Protein AF-A0ABD0YI48-F1 (afdb_monomer_lite)

Foldseek 3Di:
DDPVVVVVVVVVCVVDVDDVPCVVLVVVLVVLVVCVVVCVPVDPVVSVVVVVVSVVVVVVVVVVVVCVVDPDPPVVVVVVCVVVCCVPVVVVVVVVVVVVVVVVVVD

Organism: NCBI:txid642074

Sequence (107 aa):
MMESEKKIFDLMDERHPMAKYWLPLTWATNIIHRARKENVIQSDHMVQTILLEMSDIRWRLGSLIGYDNVTVPLVYTQVRLMPIIYFFCYPLSYSHSQRAITTDKRW

InterPro domains:
  IPR000615 Bestrophin [PTHR10736] (1-89)
  IPR021134 Bestrophin-like [PF01062] (1-90)

pLDDT: mean 83.43, std 8.85, range [51.38, 94.0]

Secondary structure (DSSP, 8-state):
--HHHHHHHHHHHHH--S--THHHHHHHHHHHHHHHHTTSS--HHHHHHHHHHHHHHHHHHHHHHHHHHSPPPHHHHHHHHHHHHHHHHHHHHHHHHHHHHHHHTT-

Radius of gyration: 29.12 Å; chains: 1; bounding box: 47×36×89 Å

Structure (mmCIF, N/CA/C/O backbone):
data_AF-A0ABD0YI48-F1
#
_entry.id   AF-A0ABD0YI48-F1
#
loop_
_atom_site.group_PDB
_atom_site.id
_atom_site.type_symbol
_atom_site.label_atom_id
_atom_site.label_alt_id
_atom_site.label_comp_id
_atom_site.label_asym_id
_atom_site.label_entity_id
_atom_site.label_seq_id
_atom_site.pdbx_PDB_ins_code
_atom_site.Cartn_x
_atom_site.Cartn_y
_atom_site.Cartn_z
_atom_site.occupancy
_atom_site.B_iso_or_equiv
_atom_site.auth_seq_id
_atom_site.auth_comp_id
_atom_site.auth_asym_id
_atom_site.auth_atom_id
_atom_site.pdbx_PDB_model_num
ATOM 1 N N . MET A 1 1 ? -13.959 -9.262 1.988 1.00 64.50 1 MET A N 1
ATOM 2 C CA . MET A 1 1 ? -14.504 -7.910 2.216 1.00 64.50 1 MET A CA 1
ATOM 3 C C . MET A 1 1 ? -16.005 -8.049 2.319 1.00 64.50 1 MET A C 1
ATOM 5 O O . MET A 1 1 ? -16.575 -8.733 1.476 1.00 64.50 1 MET A O 1
ATOM 9 N N . MET A 1 2 ? -16.619 -7.520 3.374 1.00 82.38 2 MET A N 1
ATOM 10 C CA . MET A 1 2 ? -18.070 -7.613 3.540 1.00 82.38 2 MET A CA 1
ATOM 11 C C . MET A 1 2 ? -18.792 -6.787 2.469 1.00 82.38 2 MET A C 1
ATOM 13 O O . MET A 1 2 ? -18.241 -5.821 1.942 1.00 82.38 2 MET A O 1
ATOM 17 N N . GLU A 1 3 ? -20.045 -7.136 2.175 1.00 78.94 3 GLU A N 1
ATOM 18 C CA . GLU A 1 3 ? -20.877 -6.434 1.184 1.00 78.94 3 GLU A CA 1
ATOM 19 C C . GLU A 1 3 ? -21.017 -4.931 1.503 1.00 78.94 3 GLU A C 1
ATOM 21 O O . GLU A 1 3 ? -21.039 -4.084 0.613 1.00 78.94 3 GLU A O 1
ATOM 26 N N . SER A 1 4 ? -21.079 -4.586 2.794 1.00 82.12 4 SER A N 1
ATOM 27 C CA . SER A 1 4 ? -21.133 -3.205 3.288 1.00 82.12 4 SER A CA 1
ATOM 28 C C . SER A 1 4 ? -19.823 -2.445 3.065 1.00 82.12 4 SER A C 1
ATOM 30 O O . SER A 1 4 ? -19.845 -1.290 2.647 1.00 82.12 4 SER A O 1
ATOM 32 N N . GLU A 1 5 ? -18.686 -3.093 3.311 1.00 83.25 5 GLU A N 1
ATOM 33 C CA . GLU A 1 5 ? -17.354 -2.515 3.121 1.00 83.25 5 GLU A CA 1
ATOM 34 C C . GLU A 1 5 ? -17.060 -2.302 1.635 1.00 83.25 5 GLU A C 1
ATOM 36 O O . GLU A 1 5 ? -16.526 -1.260 1.254 1.00 83.25 5 GLU A O 1
ATOM 41 N N . LYS A 1 6 ? -17.466 -3.258 0.788 1.00 82.25 6 LYS A N 1
ATOM 42 C CA . LYS A 1 6 ? -17.310 -3.192 -0.668 1.00 82.25 6 LYS A CA 1
ATOM 43 C C . LYS A 1 6 ? -18.039 -1.986 -1.261 1.00 82.25 6 LYS A C 1
ATOM 45 O O . LYS A 1 6 ? -17.434 -1.226 -2.003 1.00 82.25 6 LYS A O 1
ATOM 50 N N . LYS A 1 7 ? -19.284 -1.726 -0.845 1.00 83.50 7 LYS A N 1
ATOM 51 C CA . LYS A 1 7 ? -20.037 -0.537 -1.288 1.00 83.50 7 LYS A CA 1
ATOM 52 C C . LYS A 1 7 ? -19.320 0.775 -0.967 1.00 83.50 7 LYS A C 1
ATOM 54 O O . LYS A 1 7 ? -19.308 1.681 -1.791 1.00 83.50 7 LYS A O 1
ATOM 59 N N . ILE A 1 8 ? -18.724 0.889 0.223 1.00 81.94 8 ILE A N 1
ATOM 60 C CA . ILE A 1 8 ? -17.968 2.088 0.624 1.00 81.94 8 ILE A CA 1
ATOM 61 C C . ILE A 1 8 ? -16.705 2.233 -0.232 1.00 81.94 8 ILE A C 1
ATOM 63 O O . ILE A 1 8 ? -16.358 3.341 -0.636 1.00 81.94 8 ILE A O 1
ATOM 67 N N . PHE A 1 9 ? -16.030 1.120 -0.515 1.00 81.75 9 PHE A N 1
ATOM 68 C CA . PHE A 1 9 ? -14.852 1.099 -1.373 1.00 81.75 9 PHE A CA 1
ATOM 69 C C . PHE A 1 9 ? -15.171 1.548 -2.800 1.00 81.75 9 PHE A C 1
ATOM 71 O O . PHE A 1 9 ? -14.497 2.451 -3.295 1.00 81.75 9 PHE A O 1
ATOM 78 N N . ASP A 1 10 ? -16.229 0.994 -3.395 1.00 83.00 10 ASP A N 1
ATOM 79 C CA . ASP A 1 10 ? -16.692 1.326 -4.745 1.00 83.00 10 ASP A CA 1
ATOM 80 C C . ASP A 1 10 ? -17.099 2.814 -4.829 1.00 83.00 10 ASP A C 1
ATOM 82 O O . ASP A 1 10 ? -16.622 3.541 -5.698 1.00 83.00 10 ASP A O 1
ATOM 86 N N . LEU A 1 11 ? -17.850 3.325 -3.840 1.00 83.06 11 LEU A N 1
ATOM 87 C CA . LEU A 1 11 ? -18.213 4.751 -3.728 1.00 83.06 11 LEU A CA 1
ATOM 88 C C . LEU A 1 11 ? -17.001 5.693 -3.663 1.00 83.06 11 LEU A C 1
ATOM 90 O O . LEU A 1 11 ? -17.045 6.823 -4.153 1.00 83.06 11 LEU A O 1
ATOM 94 N N . MET A 1 12 ? -15.914 5.278 -3.011 1.00 75.88 12 MET A N 1
ATOM 95 C CA . MET A 1 12 ? -14.686 6.074 -2.980 1.00 75.88 12 MET A CA 1
ATOM 96 C C . MET A 1 12 ? -13.847 5.913 -4.246 1.00 75.88 12 MET A C 1
ATOM 98 O O . MET A 1 12 ? -12.949 6.721 -4.474 1.00 75.88 12 MET A O 1
ATOM 102 N N . ASP A 1 13 ? -14.055 4.863 -5.038 1.00 79.56 13 ASP A N 1
ATOM 103 C CA . ASP A 1 13 ? -13.383 4.646 -6.328 1.00 79.56 13 ASP A CA 1
ATOM 104 C C . ASP A 1 13 ? -13.912 5.555 -7.411 1.00 79.56 13 ASP A C 1
ATOM 106 O O . ASP A 1 13 ? -13.126 6.190 -8.109 1.00 79.56 13 ASP A O 1
ATOM 110 N N . GLU A 1 14 ? -15.220 5.775 -7.407 1.00 74.56 14 GLU A N 1
ATOM 111 C CA . GLU A 1 14 ? -15.864 6.767 -8.263 1.00 74.56 14 GLU A CA 1
ATOM 112 C C . GLU A 1 14 ? -15.318 8.189 -8.046 1.00 74.56 14 GLU A C 1
ATOM 114 O O . GLU A 1 14 ? -15.289 8.992 -8.977 1.00 74.56 14 GLU A O 1
ATOM 119 N N . ARG A 1 15 ? -14.865 8.520 -6.828 1.00 73.38 15 ARG A N 1
ATOM 120 C CA . ARG A 1 15 ? -14.365 9.866 -6.493 1.00 73.38 15 ARG A CA 1
ATOM 121 C C . ARG A 1 15 ? -12.878 10.068 -6.777 1.00 73.38 15 ARG A C 1
ATOM 123 O O . ARG A 1 15 ? -12.492 11.171 -7.156 1.00 73.38 15 ARG A O 1
ATOM 130 N N . HIS A 1 16 ? -12.041 9.050 -6.564 1.00 71.06 16 HIS A N 1
ATOM 131 C CA . HIS A 1 16 ? -10.591 9.149 -6.749 1.00 71.06 16 HIS A CA 1
ATOM 132 C C . HIS A 1 16 ? -9.982 7.807 -7.202 1.00 71.06 16 HIS A C 1
ATOM 134 O O . HIS A 1 16 ? -9.936 6.874 -6.393 1.00 71.06 16 HIS A O 1
ATOM 140 N N . PRO A 1 17 ? -9.409 7.723 -8.421 1.00 65.62 17 PRO A N 1
ATOM 141 C CA . PRO A 1 17 ? -8.878 6.482 -9.001 1.00 65.62 17 PRO A CA 1
ATOM 142 C C . PRO A 1 17 ? -7.468 6.114 -8.492 1.00 65.62 17 PRO A C 1
ATOM 144 O O . PRO A 1 17 ? -6.616 5.649 -9.243 1.00 65.62 17 PRO A O 1
ATOM 147 N N . MET A 1 18 ? -7.179 6.355 -7.211 1.00 69.56 18 MET A N 1
ATOM 148 C CA . MET A 1 18 ? -5.899 6.001 -6.585 1.00 69.56 18 MET A CA 1
ATOM 149 C C . MET A 1 18 ? -6.030 4.721 -5.758 1.00 69.56 18 MET A C 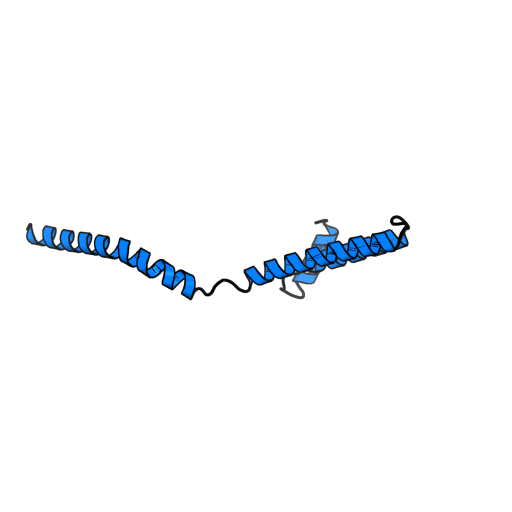1
ATOM 151 O O . MET A 1 18 ? -7.042 4.507 -5.087 1.00 69.56 18 MET A O 1
ATOM 155 N N . ALA A 1 19 ? -4.977 3.897 -5.743 1.00 66.50 19 ALA A N 1
ATOM 156 C CA . ALA A 1 19 ? -4.928 2.673 -4.947 1.00 66.50 19 ALA A CA 1
ATOM 157 C C . ALA A 1 19 ? -5.149 2.973 -3.449 1.00 66.50 19 ALA A C 1
ATOM 159 O O . ALA A 1 19 ? -4.313 3.574 -2.772 1.00 66.50 19 ALA A O 1
ATOM 160 N N . LYS A 1 20 ? -6.293 2.538 -2.913 1.00 73.31 20 LYS A N 1
ATOM 161 C CA . LYS A 1 20 ? -6.751 2.809 -1.537 1.00 73.31 20 LYS A CA 1
ATOM 162 C C . LYS A 1 20 ? -6.311 1.737 -0.539 1.00 73.31 20 LYS A C 1
ATOM 164 O O . LYS A 1 20 ? -7.100 1.242 0.261 1.00 73.31 20 LYS A O 1
ATOM 169 N N . TYR A 1 21 ? -5.026 1.393 -0.545 1.00 78.56 21 TYR A N 1
ATOM 170 C CA . TYR A 1 21 ? -4.463 0.426 0.410 1.00 78.56 21 TYR A CA 1
ATOM 171 C C . TYR A 1 21 ? -4.499 0.928 1.868 1.00 78.56 21 TYR A C 1
ATOM 173 O O . TYR A 1 21 ? -4.475 0.138 2.807 1.00 78.56 21 TYR A O 1
ATOM 181 N N . TRP A 1 22 ? -4.575 2.246 2.069 1.00 81.25 22 TRP A N 1
ATOM 182 C CA . TRP A 1 22 ? -4.655 2.881 3.387 1.00 81.25 22 TRP A CA 1
ATOM 183 C C . TRP A 1 22 ? -6.024 2.717 4.060 1.00 81.25 22 TRP A C 1
ATOM 185 O O . TRP A 1 22 ? -6.122 2.836 5.278 1.00 81.25 22 TRP A O 1
ATOM 195 N N . LEU A 1 23 ? -7.077 2.429 3.294 1.00 85.88 23 LEU A N 1
ATOM 196 C CA . LEU A 1 23 ? -8.447 2.422 3.795 1.00 85.88 23 LEU A CA 1
ATOM 197 C C . LEU A 1 23 ? -8.731 1.261 4.770 1.00 85.88 23 LEU A C 1
ATOM 199 O O . LEU A 1 23 ? -9.215 1.536 5.871 1.00 85.88 23 LEU A O 1
ATOM 203 N N . PRO A 1 24 ? -8.390 -0.006 4.452 1.00 86.06 24 PRO A N 1
ATOM 204 C CA . PRO A 1 24 ? -8.513 -1.098 5.418 1.00 86.06 24 PRO A CA 1
ATOM 205 C C . PRO A 1 24 ? -7.691 -0.861 6.689 1.00 86.06 24 PRO A C 1
ATOM 207 O O . PRO A 1 24 ? -8.113 -1.248 7.776 1.00 86.06 24 PRO A O 1
ATOM 210 N N . LEU A 1 25 ? -6.546 -0.179 6.572 1.00 87.06 25 LEU A N 1
ATOM 211 C CA . LEU A 1 25 ? -5.712 0.177 7.717 1.00 87.06 25 LEU A CA 1
ATOM 212 C C . LEU A 1 25 ? -6.429 1.178 8.636 1.00 87.06 25 LEU A C 1
ATOM 214 O O . LEU A 1 25 ? -6.451 0.992 9.847 1.00 87.06 25 LEU A O 1
ATOM 218 N N . THR A 1 26 ? -7.078 2.202 8.072 1.00 87.94 26 THR A N 1
ATOM 219 C CA . THR A 1 26 ? -7.905 3.149 8.837 1.00 87.94 26 THR A CA 1
ATOM 220 C C . THR A 1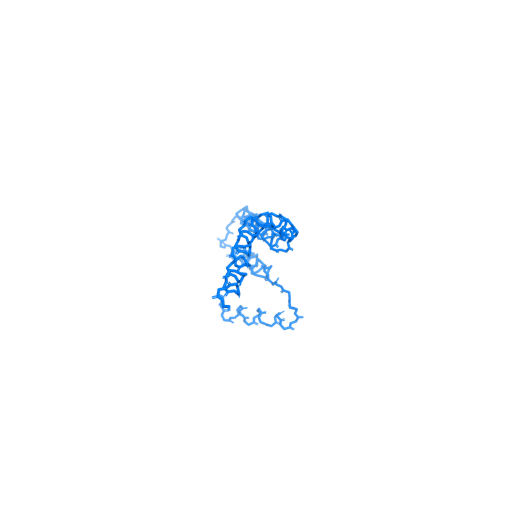 26 ? -9.093 2.457 9.508 1.00 87.94 26 THR A C 1
ATOM 222 O O . THR A 1 26 ? -9.420 2.763 10.656 1.00 87.94 26 THR A O 1
ATOM 225 N N . TRP A 1 27 ? -9.739 1.505 8.829 1.00 90.44 27 TRP A N 1
ATOM 226 C CA . TRP A 1 27 ? -10.819 0.718 9.426 1.00 90.44 27 TRP A CA 1
ATOM 227 C C . TRP A 1 27 ? -10.331 -0.141 10.592 1.00 90.44 27 TRP A C 1
ATOM 229 O O . TRP A 1 27 ? -10.985 -0.158 11.634 1.00 90.44 27 TRP A O 1
ATOM 239 N N . ALA A 1 28 ? -9.163 -0.771 10.465 1.00 89.62 28 ALA A N 1
ATOM 240 C CA . ALA A 1 28 ? -8.543 -1.520 11.552 1.00 89.62 28 ALA A CA 1
ATOM 241 C C . ALA A 1 28 ? -8.265 -0.626 12.776 1.00 89.62 28 ALA A C 1
ATOM 243 O O . ALA A 1 28 ? -8.662 -0.985 13.886 1.00 89.62 28 ALA A O 1
ATOM 244 N N . THR A 1 29 ? -7.709 0.579 12.589 1.00 90.44 29 THR A N 1
ATOM 245 C CA . THR A 1 29 ? -7.524 1.557 13.680 1.00 90.44 29 THR A CA 1
ATOM 246 C C . THR A 1 29 ? -8.844 1.896 14.375 1.00 90.44 29 THR A C 1
ATOM 248 O O . THR A 1 29 ? -8.922 1.921 15.604 1.00 90.44 29 THR A O 1
ATOM 251 N N . ASN A 1 30 ? -9.910 2.121 13.601 1.00 91.12 30 ASN A N 1
ATOM 252 C CA . ASN A 1 30 ? -11.230 2.438 14.147 1.00 91.12 30 ASN A CA 1
ATOM 253 C C . ASN A 1 30 ? -11.818 1.276 14.960 1.00 91.12 30 ASN A C 1
ATOM 255 O O . ASN A 1 30 ? -12.438 1.508 15.998 1.00 91.12 30 ASN A O 1
ATOM 259 N N . ILE A 1 31 ? -11.612 0.031 14.522 1.00 90.88 31 ILE A N 1
ATOM 260 C CA . ILE A 1 31 ? -12.038 -1.164 15.263 1.00 90.88 31 ILE A CA 1
ATOM 261 C C . ILE A 1 31 ? -11.278 -1.267 16.590 1.00 90.88 31 ILE A C 1
ATOM 263 O O . ILE A 1 31 ? -11.904 -1.492 17.623 1.00 90.88 31 ILE A O 1
ATOM 267 N N . ILE A 1 32 ? -9.963 -1.025 16.594 1.00 89.88 32 ILE A N 1
ATOM 268 C CA . ILE A 1 32 ? -9.138 -1.042 17.813 1.00 89.88 32 ILE A CA 1
ATOM 269 C C . ILE A 1 32 ? -9.624 0.014 18.819 1.00 89.88 32 ILE A C 1
ATOM 271 O O . ILE A 1 32 ? -9.811 -0.287 20.000 1.00 89.88 32 ILE A O 1
ATOM 275 N N . HIS A 1 33 ? -9.905 1.239 18.362 1.00 88.81 33 HIS A N 1
ATOM 276 C CA . HIS A 1 33 ? -10.452 2.289 19.226 1.00 88.81 33 HIS A CA 1
ATOM 277 C C . HIS A 1 33 ? -11.836 1.941 19.785 1.00 88.81 33 HIS A C 1
ATOM 279 O O . HIS A 1 33 ? -12.110 2.204 20.959 1.00 88.81 33 HIS A O 1
ATOM 285 N N . ARG A 1 34 ? -12.708 1.322 18.979 1.00 90.94 34 ARG A N 1
ATOM 286 C CA . ARG A 1 34 ? -14.016 0.840 19.447 1.00 90.94 34 ARG A CA 1
ATOM 287 C C . ARG A 1 34 ? -13.874 -0.267 20.487 1.00 90.94 34 ARG A C 1
ATOM 289 O O . ARG A 1 34 ? -14.502 -0.170 21.535 1.00 90.94 34 ARG A O 1
ATOM 296 N N . ALA A 1 35 ? -12.992 -1.238 20.257 1.00 89.12 35 ALA A N 1
ATOM 297 C CA . ALA A 1 35 ? -12.707 -2.313 21.206 1.00 89.12 35 ALA A CA 1
ATOM 298 C C . ALA A 1 35 ? -12.179 -1.780 22.549 1.00 89.12 35 ALA A C 1
ATOM 300 O O . ALA A 1 35 ? -12.504 -2.325 23.605 1.00 89.12 35 ALA A O 1
ATOM 301 N N . ARG A 1 36 ? -11.416 -0.676 22.538 1.00 87.62 36 ARG A N 1
ATOM 302 C CA . ARG A 1 36 ? -11.014 0.006 23.775 1.00 87.62 36 ARG A CA 1
ATOM 303 C C . ARG A 1 36 ? -12.191 0.691 24.471 1.00 87.62 36 ARG A C 1
ATOM 305 O O . ARG A 1 36 ? -12.343 0.543 25.680 1.00 87.62 36 ARG A O 1
ATOM 312 N N . LYS A 1 37 ? -13.044 1.403 23.726 1.00 88.62 37 LYS A N 1
ATOM 313 C CA . LYS A 1 37 ? -14.242 2.068 24.275 1.00 88.62 37 LYS A CA 1
ATOM 314 C C . LYS A 1 37 ? -15.227 1.072 24.896 1.00 88.62 37 LYS A C 1
ATOM 316 O O . LYS A 1 37 ? -15.830 1.362 25.923 1.00 88.62 37 LYS A O 1
ATOM 321 N N . GLU A 1 38 ? -15.362 -0.101 24.289 1.00 91.50 38 GLU A N 1
ATOM 322 C CA . GLU A 1 38 ? -16.204 -1.202 24.766 1.00 91.50 38 GLU A CA 1
ATOM 323 C C . GLU A 1 38 ? -15.539 -2.008 25.905 1.00 91.50 38 GLU A C 1
ATOM 325 O O . GLU A 1 38 ? -16.097 -3.001 26.358 1.00 91.50 38 GLU A O 1
ATOM 330 N N . ASN A 1 39 ? -14.363 -1.580 26.397 1.00 84.25 39 ASN A N 1
ATOM 331 C CA . ASN A 1 39 ? -13.563 -2.255 27.431 1.00 84.25 39 ASN A CA 1
ATOM 332 C C . ASN A 1 39 ? -13.227 -3.730 27.125 1.00 84.25 39 ASN A C 1
ATOM 334 O O . ASN A 1 39 ? -12.852 -4.482 28.023 1.00 84.25 39 ASN A O 1
ATOM 338 N N . VAL A 1 40 ? -13.282 -4.136 25.852 1.00 87.25 40 VAL A N 1
ATOM 339 C CA . VAL A 1 40 ? -12.817 -5.458 25.401 1.00 87.25 40 VAL A CA 1
ATOM 340 C C . VAL A 1 40 ? -11.309 -5.577 25.629 1.00 87.25 40 VAL A C 1
ATOM 342 O O . VAL A 1 40 ? -10.815 -6.613 26.065 1.00 87.25 40 VAL A O 1
ATOM 345 N N . ILE A 1 41 ? -10.580 -4.483 25.388 1.00 84.12 41 ILE A N 1
ATOM 346 C CA . ILE A 1 41 ? -9.161 -4.358 25.719 1.00 84.12 41 ILE A CA 1
ATOM 347 C C . ILE A 1 41 ? -9.047 -3.585 27.033 1.00 84.12 41 ILE A C 1
ATOM 349 O O . ILE A 1 41 ? -9.366 -2.396 27.090 1.00 84.12 41 ILE A O 1
ATOM 353 N N . GLN A 1 42 ? -8.588 -4.256 28.090 1.00 83.12 42 GLN A N 1
ATOM 354 C CA . GLN A 1 42 ? -8.555 -3.693 29.445 1.00 83.12 42 GLN A CA 1
ATOM 355 C C . GLN A 1 42 ? -7.396 -2.712 29.678 1.00 83.12 42 GLN A C 1
ATOM 357 O O . GLN A 1 42 ? -7.535 -1.779 30.466 1.00 83.12 42 GLN A O 1
ATOM 362 N N . SER A 1 43 ? -6.270 -2.894 28.980 1.00 86.75 43 SER A N 1
ATOM 363 C CA . SER A 1 43 ? -5.048 -2.103 29.165 1.00 86.75 43 SER A CA 1
ATOM 364 C C . SER A 1 43 ? -4.754 -1.206 27.963 1.00 86.75 43 SER A C 1
ATOM 366 O O . SER A 1 43 ? -4.705 -1.680 26.827 1.00 86.75 43 SER A O 1
ATOM 368 N N . ASP A 1 44 ? -4.475 0.074 28.219 1.00 85.19 44 ASP A N 1
ATOM 369 C CA . ASP A 1 44 ? -4.030 1.027 27.191 1.00 85.19 44 ASP A CA 1
ATOM 370 C C . ASP A 1 44 ? -2.680 0.634 26.581 1.00 85.19 44 ASP A C 1
ATOM 372 O O . ASP A 1 44 ? -2.432 0.878 25.400 1.00 85.19 44 ASP A O 1
ATOM 376 N N . HIS A 1 45 ? -1.835 -0.056 27.351 1.00 89.50 45 HIS A N 1
ATOM 377 C CA . HIS A 1 45 ? -0.554 -0.548 26.854 1.00 89.50 45 HIS A CA 1
ATOM 378 C C . HIS A 1 45 ? -0.740 -1.579 25.734 1.00 89.50 45 HIS A C 1
ATOM 380 O O . HIS A 1 45 ? -0.039 -1.538 24.729 1.00 89.50 45 HIS A O 1
ATOM 386 N N . MET A 1 46 ? -1.745 -2.451 25.856 1.00 88.50 46 MET A N 1
ATOM 387 C CA . MET A 1 46 ? -2.054 -3.448 24.830 1.00 88.50 46 MET A CA 1
ATOM 388 C C . MET A 1 46 ? -2.548 -2.791 23.536 1.00 88.50 46 MET A C 1
ATOM 390 O O . MET A 1 46 ? -2.145 -3.195 22.448 1.00 88.50 46 MET A O 1
ATOM 394 N N . VAL A 1 47 ? -3.373 -1.744 23.647 1.00 90.12 47 VAL A N 1
ATOM 395 C CA . VAL A 1 47 ? -3.806 -0.945 22.488 1.00 90.12 47 VAL A CA 1
ATOM 396 C C . VAL A 1 47 ? -2.598 -0.325 21.790 1.00 90.12 47 VAL A C 1
ATOM 398 O O . VAL A 1 47 ? -2.491 -0.402 20.567 1.00 90.12 47 VAL A O 1
ATOM 401 N N . GLN A 1 48 ? -1.665 0.244 22.557 1.00 91.38 48 GLN A N 1
ATOM 402 C CA . GLN A 1 48 ? -0.441 0.827 22.016 1.00 91.38 48 GLN A CA 1
ATOM 403 C C . GLN A 1 48 ? 0.407 -0.213 21.273 1.00 91.38 48 GLN A C 1
ATOM 405 O O . GLN A 1 48 ? 0.845 0.061 20.158 1.00 91.38 48 GLN A O 1
ATOM 410 N N . THR A 1 49 ? 0.596 -1.411 21.834 1.00 93.81 49 THR A N 1
ATOM 411 C CA . THR A 1 49 ? 1.321 -2.502 21.164 1.00 93.81 49 THR A CA 1
ATOM 412 C C . THR A 1 49 ? 0.667 -2.887 19.838 1.00 93.81 49 THR A C 1
ATOM 414 O O . THR A 1 49 ? 1.352 -2.979 18.825 1.00 93.81 49 THR A O 1
ATOM 417 N N . ILE A 1 50 ? -0.659 -3.042 19.802 1.00 91.81 50 ILE A N 1
ATOM 418 C CA . ILE A 1 50 ? -1.378 -3.397 18.568 1.00 91.81 50 ILE A CA 1
ATOM 419 C C . ILE A 1 50 ? -1.215 -2.299 17.503 1.00 91.81 50 ILE A C 1
ATOM 421 O O . ILE A 1 50 ? -0.992 -2.596 16.330 1.00 91.81 50 ILE A O 1
ATOM 425 N N . LEU A 1 51 ? -1.293 -1.024 17.897 1.00 91.12 51 LEU A N 1
ATOM 426 C CA . LEU A 1 51 ? -1.094 0.103 16.980 1.00 91.12 51 LEU A CA 1
ATOM 427 C C . LEU A 1 51 ? 0.346 0.185 16.449 1.00 91.12 51 LEU A C 1
ATOM 429 O O . LEU A 1 51 ? 0.543 0.576 15.295 1.00 91.12 51 LEU A O 1
ATOM 433 N N . LEU A 1 52 ? 1.341 -0.198 17.256 1.00 94.00 52 LEU A N 1
ATOM 434 C CA . LEU A 1 52 ? 2.737 -0.289 16.824 1.00 94.00 52 LEU A CA 1
ATOM 435 C C . LEU A 1 52 ? 2.923 -1.384 15.767 1.00 94.00 52 LEU A C 1
ATOM 437 O O . LEU A 1 52 ? 3.441 -1.09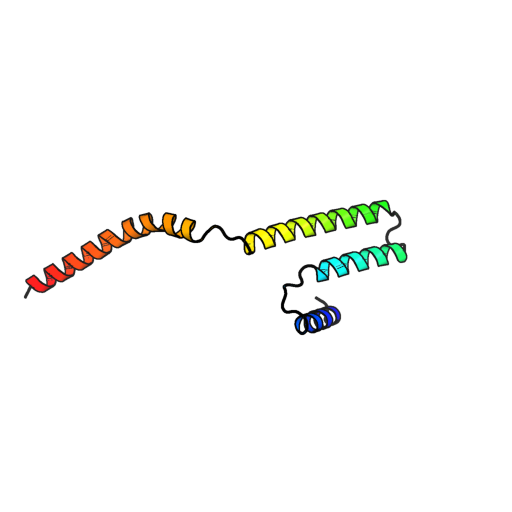3 14.691 1.00 94.00 52 LEU A O 1
ATOM 441 N N . GLU A 1 53 ? 2.419 -2.594 16.010 1.00 93.69 53 GLU A N 1
ATOM 442 C CA . GLU A 1 53 ? 2.475 -3.697 15.036 1.00 93.69 53 GLU A CA 1
ATOM 443 C C . GLU A 1 53 ? 1.757 -3.341 13.727 1.00 93.69 53 GLU A C 1
ATOM 445 O O . GLU A 1 53 ? 2.259 -3.564 12.624 1.00 93.69 53 GLU A O 1
ATOM 450 N N . MET A 1 54 ? 0.595 -2.695 13.825 1.00 92.44 54 MET A N 1
ATOM 451 C CA . MET A 1 54 ? -0.151 -2.241 12.653 1.00 92.44 54 MET A CA 1
ATOM 452 C C . MET A 1 54 ? 0.611 -1.167 11.857 1.00 92.44 54 MET A C 1
ATOM 454 O O . MET A 1 54 ? 0.52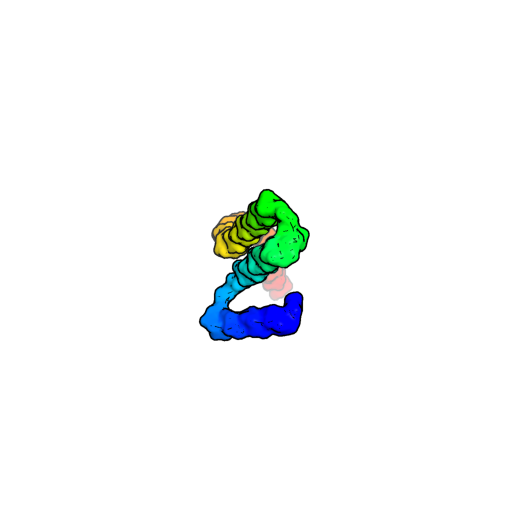2 -1.112 10.626 1.00 92.44 54 MET A O 1
ATOM 458 N N . SER A 1 55 ? 1.396 -0.333 12.542 1.00 90.94 55 SER A N 1
ATOM 459 C CA . SER A 1 55 ? 2.276 0.648 11.903 1.00 90.94 55 SER A CA 1
ATOM 460 C C . SER A 1 55 ? 3.468 -0.017 11.202 1.00 90.94 55 SER A C 1
ATOM 462 O O . SER A 1 55 ? 3.837 0.425 10.113 1.00 90.94 55 SER A O 1
ATOM 464 N N . ASP A 1 56 ? 4.020 -1.106 11.750 1.00 93.88 56 ASP A N 1
ATOM 465 C CA . ASP A 1 56 ? 5.067 -1.898 11.083 1.00 93.88 56 ASP A CA 1
ATOM 466 C C . ASP A 1 56 ? 4.540 -2.554 9.795 1.00 93.88 56 ASP A C 1
ATOM 468 O O . ASP A 1 56 ? 5.169 -2.474 8.737 1.00 93.88 56 ASP A O 1
ATOM 472 N N . ILE A 1 57 ? 3.323 -3.109 9.826 1.00 91.31 57 ILE A N 1
ATOM 473 C CA . ILE A 1 57 ? 2.662 -3.652 8.627 1.00 91.31 57 ILE A CA 1
ATOM 474 C C . ILE A 1 57 ? 2.503 -2.567 7.554 1.00 91.31 57 ILE A C 1
ATOM 476 O O . ILE A 1 57 ? 2.817 -2.797 6.383 1.00 91.31 57 ILE A O 1
ATOM 480 N N . ARG A 1 58 ? 2.060 -1.364 7.942 1.00 90.25 58 ARG A N 1
ATOM 481 C CA . ARG A 1 58 ? 1.948 -0.219 7.026 1.00 90.25 58 ARG A CA 1
ATOM 482 C C . ARG A 1 58 ? 3.294 0.135 6.398 1.00 90.25 58 ARG A C 1
ATOM 484 O O . ARG A 1 58 ? 3.340 0.410 5.200 1.00 90.25 58 ARG A O 1
ATOM 491 N N . TRP A 1 59 ? 4.367 0.144 7.186 1.00 90.81 59 TRP A N 1
ATOM 492 C CA . TRP A 1 59 ? 5.713 0.434 6.698 1.00 90.81 59 TRP A CA 1
ATOM 493 C C . TRP A 1 59 ? 6.179 -0.601 5.669 1.00 90.81 59 TRP A C 1
ATOM 495 O O . TRP A 1 59 ? 6.602 -0.239 4.569 1.00 90.81 59 TRP A O 1
ATOM 505 N N . ARG A 1 60 ? 6.020 -1.892 5.976 1.00 90.06 60 ARG A N 1
ATOM 506 C CA . ARG A 1 60 ? 6.372 -2.995 5.067 1.00 90.06 60 ARG A CA 1
ATOM 507 C C . ARG A 1 60 ? 5.590 -2.939 3.759 1.00 90.06 60 ARG A C 1
ATOM 509 O O . ARG A 1 60 ? 6.177 -3.097 2.691 1.00 90.06 60 ARG A O 1
ATOM 516 N N . LEU A 1 61 ? 4.286 -2.670 3.832 1.00 89.19 61 LEU A N 1
ATOM 517 C CA . LEU A 1 61 ? 3.442 -2.520 2.648 1.00 89.19 61 LEU A CA 1
ATOM 518 C C . LEU A 1 61 ? 3.857 -1.304 1.810 1.00 89.19 61 LEU A C 1
ATOM 520 O O . LEU A 1 61 ? 3.920 -1.395 0.588 1.00 89.19 61 LEU A O 1
ATOM 524 N N . GLY A 1 62 ? 4.190 -0.184 2.457 1.00 87.31 62 GLY A N 1
ATOM 525 C CA . GLY A 1 62 ? 4.717 1.001 1.779 1.00 87.31 62 GLY A CA 1
ATOM 526 C C . GLY A 1 62 ? 6.028 0.718 1.042 1.00 87.31 62 GLY A C 1
ATOM 527 O O . GLY A 1 62 ? 6.185 1.139 -0.099 1.00 87.31 62 GLY A O 1
ATOM 528 N N . SER A 1 63 ? 6.932 -0.050 1.655 1.00 87.62 63 SER A N 1
ATOM 529 C CA . SER A 1 63 ? 8.172 -0.498 1.011 1.00 87.62 63 SER A CA 1
ATOM 530 C C . SER A 1 63 ? 7.894 -1.380 -0.211 1.00 87.62 63 SER A C 1
ATOM 532 O O . SER A 1 63 ? 8.463 -1.153 -1.276 1.00 87.62 63 SER A O 1
ATOM 534 N N . LEU A 1 64 ? 6.950 -2.322 -0.105 1.00 87.69 64 LEU A N 1
ATOM 535 C CA . LEU A 1 64 ? 6.533 -3.173 -1.225 1.00 87.69 64 LEU A CA 1
ATOM 536 C C . LEU A 1 64 ? 5.980 -2.356 -2.402 1.00 87.69 64 LEU A C 1
ATOM 538 O O . LEU A 1 64 ? 6.362 -2.583 -3.546 1.00 87.69 64 LEU A O 1
ATOM 542 N N . ILE A 1 65 ? 5.133 -1.367 -2.116 1.00 86.38 65 ILE A N 1
ATOM 543 C CA . ILE A 1 65 ? 4.619 -0.430 -3.123 1.00 86.38 65 ILE A CA 1
ATOM 544 C C . ILE A 1 65 ? 5.763 0.406 -3.714 1.00 86.38 65 ILE A C 1
ATOM 546 O O . ILE A 1 65 ? 5.764 0.699 -4.907 1.00 86.38 65 ILE A O 1
ATOM 550 N N . GLY A 1 66 ? 6.757 0.777 -2.906 1.00 84.62 66 GLY A N 1
ATOM 551 C CA . GLY A 1 66 ? 7.967 1.453 -3.370 1.00 84.62 66 GLY A CA 1
ATOM 552 C C . GLY A 1 66 ? 8.768 0.616 -4.370 1.00 84.62 66 GLY A C 1
ATOM 553 O O . GLY A 1 66 ? 9.192 1.148 -5.393 1.00 84.62 66 GLY A O 1
ATOM 554 N N . TYR A 1 67 ? 8.917 -0.689 -4.123 1.00 85.50 67 TYR A N 1
ATOM 555 C CA . TYR A 1 67 ? 9.558 -1.616 -5.063 1.00 85.50 67 TYR A CA 1
ATOM 556 C C . TYR A 1 67 ? 8.782 -1.778 -6.374 1.00 85.50 67 TYR A C 1
ATOM 558 O O . TYR A 1 67 ? 9.403 -1.931 -7.424 1.00 85.50 67 TYR A O 1
ATOM 566 N N . ASP A 1 68 ? 7.450 -1.735 -6.323 1.00 83.88 68 ASP A N 1
ATOM 567 C CA . ASP A 1 68 ? 6.600 -1.805 -7.517 1.00 83.88 68 ASP A CA 1
ATOM 568 C C . ASP A 1 68 ? 6.673 -0.514 -8.351 1.00 83.88 68 ASP A C 1
ATOM 570 O O . ASP A 1 68 ? 6.837 -0.554 -9.568 1.00 83.88 68 ASP A O 1
ATOM 574 N N . ASN A 1 69 ? 6.649 0.652 -7.695 1.00 79.62 69 ASN A N 1
ATOM 575 C CA . ASN A 1 69 ? 6.736 1.945 -8.382 1.00 79.62 69 ASN A CA 1
ATOM 576 C C . ASN A 1 69 ? 8.137 2.241 -8.934 1.00 79.62 69 ASN A C 1
ATOM 578 O O . ASN A 1 69 ? 8.268 2.914 -9.956 1.00 79.62 69 ASN A O 1
ATOM 582 N N . VAL A 1 70 ? 9.190 1.779 -8.255 1.00 80.00 70 VAL A N 1
ATOM 583 C CA . VAL A 1 70 ? 10.584 2.013 -8.649 1.00 80.00 70 VAL A CA 1
ATOM 584 C C . VAL A 1 70 ? 11.212 0.690 -9.058 1.00 80.00 70 VAL A C 1
ATOM 586 O O . VAL A 1 70 ? 12.031 0.099 -8.352 1.00 80.00 70 VAL A O 1
ATOM 589 N N . THR A 1 71 ? 10.833 0.222 -10.243 1.00 76.00 71 THR A N 1
ATOM 590 C CA . THR A 1 71 ? 11.487 -0.930 -10.860 1.00 76.00 71 THR A CA 1
ATOM 591 C C . THR A 1 71 ? 12.937 -0.600 -11.215 1.00 76.00 71 THR A C 1
ATOM 593 O O . THR A 1 71 ? 13.251 0.532 -11.593 1.00 76.00 71 THR A O 1
ATOM 596 N N . VAL A 1 72 ? 13.821 -1.603 -11.157 1.00 78.88 72 VAL A N 1
ATOM 597 C CA . VAL A 1 72 ? 15.207 -1.491 -11.647 1.00 78.88 72 VAL A CA 1
ATOM 598 C C . VAL A 1 72 ? 15.196 -0.893 -13.062 1.00 78.88 72 VAL A C 1
ATOM 600 O O . VAL A 1 72 ? 14.389 -1.343 -13.879 1.00 78.88 72 VAL A O 1
ATOM 603 N N . PRO A 1 73 ? 16.068 0.089 -13.379 1.00 82.50 73 PRO A N 1
ATOM 604 C CA . PRO A 1 73 ? 16.057 0.747 -14.678 1.00 8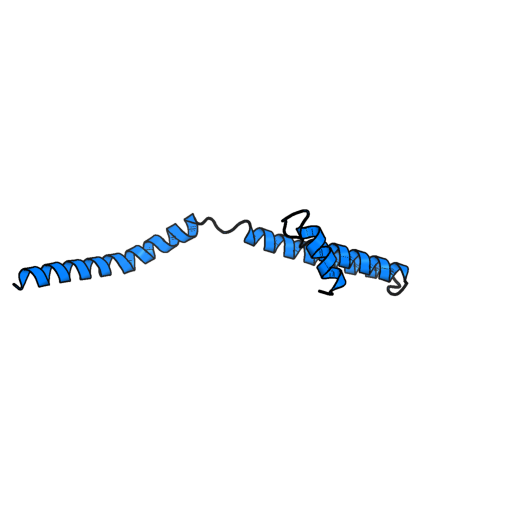2.50 73 PRO A CA 1
ATOM 605 C C . PRO A 1 73 ? 16.045 -0.272 -15.814 1.00 82.50 73 PRO A C 1
ATOM 607 O O . PRO A 1 73 ? 16.901 -1.156 -15.864 1.00 82.50 73 PRO A O 1
ATOM 610 N N . LEU A 1 74 ? 15.101 -0.126 -16.746 1.00 79.75 74 LEU A N 1
ATOM 611 C CA . LEU A 1 74 ? 14.930 -1.043 -17.878 1.00 79.75 74 LEU A CA 1
ATOM 612 C C . LEU A 1 74 ? 16.236 -1.240 -18.669 1.00 79.75 74 LEU A C 1
ATOM 614 O O . LEU A 1 74 ? 16.536 -2.328 -19.149 1.00 79.75 74 LEU A O 1
ATOM 618 N N . VAL A 1 75 ? 17.071 -0.203 -18.730 1.00 79.62 75 VAL A N 1
ATOM 619 C CA . VAL A 1 75 ? 18.386 -0.246 -19.382 1.00 79.62 75 VAL A CA 1
ATOM 620 C C . VAL A 1 75 ? 19.309 -1.299 -18.758 1.00 79.62 75 VAL A C 1
ATOM 622 O O . VAL A 1 75 ? 20.084 -1.936 -19.467 1.00 79.62 75 VAL A O 1
ATOM 625 N N . TYR A 1 76 ? 19.216 -1.549 -17.451 1.00 85.94 76 TYR A N 1
ATOM 626 C CA . TYR A 1 76 ? 20.051 -2.541 -16.777 1.00 85.94 76 TYR A CA 1
ATOM 627 C C . TYR A 1 76 ? 19.750 -3.967 -17.250 1.00 85.94 76 TYR A C 1
ATOM 629 O O . TYR A 1 76 ? 20.668 -4.751 -17.502 1.00 85.94 76 TYR A O 1
ATOM 637 N N . THR A 1 77 ? 18.468 -4.307 -17.417 1.00 86.69 77 THR A N 1
ATOM 638 C CA . THR A 1 77 ? 18.073 -5.620 -17.943 1.00 86.69 77 THR A CA 1
ATOM 639 C C . THR A 1 77 ? 18.394 -5.726 -19.431 1.00 86.69 77 THR A C 1
ATOM 641 O O . THR A 1 77 ? 18.907 -6.754 -19.866 1.00 86.69 77 THR A O 1
ATOM 644 N N . GLN A 1 78 ? 18.207 -4.648 -20.198 1.00 85.69 78 GLN A N 1
ATOM 645 C CA . GLN A 1 78 ? 18.544 -4.594 -21.624 1.00 85.69 78 GLN A CA 1
ATOM 646 C C . GLN A 1 78 ? 20.042 -4.809 -21.881 1.00 85.69 78 GLN A C 1
ATOM 648 O O . GLN A 1 78 ? 20.410 -5.673 -22.678 1.00 85.69 78 GLN A O 1
ATOM 653 N N . VAL A 1 79 ? 20.918 -4.082 -21.179 1.00 90.12 79 VAL A N 1
ATOM 654 C CA . VAL A 1 79 ? 22.378 -4.203 -21.336 1.00 90.12 79 VAL A CA 1
ATOM 655 C C . VAL A 1 79 ? 22.871 -5.580 -20.891 1.00 90.12 79 VAL A C 1
ATOM 657 O O . VAL A 1 79 ? 23.770 -6.136 -21.514 1.00 90.12 79 VAL A O 1
ATOM 660 N N . ARG A 1 80 ? 22.258 -6.180 -19.863 1.00 90.00 80 ARG A N 1
ATOM 661 C CA . ARG A 1 80 ? 22.589 -7.546 -19.432 1.00 90.00 80 ARG A CA 1
ATOM 662 C C . ARG A 1 80 ? 22.156 -8.615 -20.442 1.00 90.00 80 ARG A C 1
ATOM 664 O O . ARG A 1 80 ? 22.855 -9.613 -20.591 1.00 90.00 80 ARG A O 1
ATOM 671 N N . LEU A 1 81 ? 21.022 -8.434 -21.117 1.00 91.69 81 LEU A N 1
ATOM 672 C CA . LEU A 1 81 ? 20.496 -9.397 -22.093 1.00 91.69 81 LEU A CA 1
ATOM 673 C C . LEU A 1 81 ? 21.173 -9.292 -23.462 1.00 91.69 81 LEU A C 1
ATOM 675 O O . LEU A 1 81 ? 21.279 -10.297 -24.161 1.00 91.69 81 LEU A O 1
ATOM 679 N N . MET A 1 82 ? 21.665 -8.108 -23.831 1.00 88.19 82 MET A N 1
ATOM 680 C CA . MET A 1 82 ? 22.329 -7.859 -25.114 1.00 88.19 82 MET A CA 1
ATOM 681 C C . MET A 1 82 ? 23.426 -8.897 -25.434 1.00 88.19 82 MET A C 1
ATOM 683 O O . MET A 1 82 ? 23.291 -9.571 -26.454 1.00 88.19 82 MET A O 1
ATOM 687 N N . PRO A 1 83 ? 24.453 -9.136 -24.589 1.00 93.44 83 PRO A N 1
ATOM 688 C CA . PRO A 1 83 ? 25.501 -10.122 -24.878 1.00 93.44 83 PRO A CA 1
ATOM 689 C C . PRO A 1 83 ? 24.969 -11.540 -25.111 1.00 93.44 83 PRO A C 1
ATOM 691 O O . PRO A 1 83 ? 25.474 -12.259 -25.968 1.00 93.44 83 PRO A O 1
ATOM 694 N N . ILE A 1 84 ? 23.928 -11.928 -24.370 1.00 91.69 84 ILE A N 1
ATOM 695 C CA . ILE A 1 84 ? 23.305 -13.251 -24.459 1.00 91.69 84 ILE A CA 1
ATOM 696 C C . ILE A 1 84 ? 22.592 -13.390 -25.810 1.00 91.69 84 ILE A C 1
ATOM 698 O O . ILE A 1 84 ? 22.790 -14.375 -26.518 1.00 91.69 84 ILE A O 1
ATOM 702 N N . ILE A 1 85 ? 21.820 -12.376 -26.210 1.00 90.50 85 ILE A N 1
ATOM 703 C CA . ILE A 1 85 ? 21.136 -12.350 -27.509 1.00 90.50 85 ILE A CA 1
ATOM 704 C C . ILE A 1 85 ? 22.156 -12.363 -28.653 1.00 90.50 85 ILE A C 1
ATOM 706 O O . ILE A 1 85 ? 21.983 -13.128 -29.601 1.00 90.50 85 ILE A O 1
ATOM 710 N N . TYR A 1 86 ? 23.240 -11.584 -28.564 1.00 92.56 86 TYR A N 1
ATOM 711 C CA . TYR A 1 86 ? 24.299 -11.599 -29.578 1.00 92.56 86 TYR A CA 1
ATOM 712 C C . TYR A 1 86 ? 24.964 -12.971 -29.691 1.00 92.56 86 TYR A C 1
ATOM 714 O O . TYR A 1 86 ? 25.139 -13.463 -30.803 1.00 92.56 86 TYR A O 1
ATOM 722 N N . PHE A 1 87 ? 25.277 -13.619 -28.567 1.00 91.12 87 PHE A N 1
ATOM 723 C CA . PHE A 1 87 ? 25.923 -14.930 -28.565 1.00 91.12 87 PHE A CA 1
ATOM 724 C C . PHE A 1 87 ? 25.072 -16.021 -29.231 1.00 91.12 87 PHE A C 1
ATOM 726 O O . PHE A 1 87 ? 25.604 -16.822 -29.994 1.00 91.12 87 PHE A O 1
ATOM 733 N N . PHE A 1 88 ? 23.757 -16.047 -28.991 1.00 89.00 88 PHE A N 1
ATOM 734 C CA . PHE A 1 88 ? 22.877 -17.075 -29.561 1.00 89.00 88 PHE A CA 1
ATOM 735 C C . PHE A 1 88 ? 22.364 -16.737 -30.969 1.00 89.00 88 PHE A C 1
ATOM 737 O O . PHE A 1 88 ? 22.267 -17.618 -31.823 1.00 89.00 88 PHE A O 1
ATOM 744 N N . CYS A 1 89 ? 22.031 -15.473 -31.238 1.00 88.69 89 CYS A N 1
ATOM 745 C CA . CYS A 1 89 ? 21.364 -15.076 -32.480 1.00 88.69 89 CYS A CA 1
ATOM 746 C C . CYS A 1 89 ? 22.346 -14.896 -33.649 1.00 88.69 89 CYS A C 1
ATOM 748 O O . CYS A 1 89 ? 22.037 -15.269 -34.783 1.00 88.69 89 CYS A O 1
ATOM 750 N N . TYR A 1 90 ? 23.552 -14.381 -33.382 1.00 89.62 90 TYR A N 1
ATOM 751 C CA . TYR A 1 90 ? 24.578 -14.175 -34.407 1.00 89.62 90 TYR A CA 1
ATOM 752 C C . TYR A 1 90 ? 24.961 -15.466 -35.162 1.00 89.62 90 TYR A C 1
ATOM 754 O O . TYR A 1 90 ? 24.852 -15.478 -36.392 1.00 89.62 90 TYR A O 1
ATOM 762 N N . PRO A 1 91 ? 25.333 -16.580 -34.495 1.00 89.31 91 PRO A N 1
ATOM 763 C CA . PRO A 1 91 ? 25.671 -17.818 -35.198 1.00 89.31 91 PRO A CA 1
ATOM 764 C C . PRO A 1 91 ? 24.457 -18.464 -35.878 1.00 89.31 91 PRO A C 1
ATOM 766 O O . PRO A 1 91 ? 24.603 -19.049 -36.952 1.00 89.31 91 PRO A O 1
ATOM 769 N N . LEU A 1 92 ? 23.252 -18.337 -35.307 1.00 85.69 92 LEU A N 1
ATOM 770 C CA . LEU A 1 92 ? 22.032 -18.869 -35.915 1.00 85.69 92 LEU A CA 1
ATOM 771 C C . LEU A 1 92 ? 21.735 -18.173 -37.251 1.00 85.69 92 LEU A C 1
ATOM 773 O O . LEU A 1 92 ? 21.537 -18.853 -38.260 1.00 85.69 92 LEU A O 1
ATOM 777 N N . SER A 1 93 ? 21.791 -16.838 -37.274 1.00 85.44 93 SER A N 1
ATOM 778 C CA . SER A 1 93 ? 21.620 -16.027 -38.486 1.00 85.44 93 SER A CA 1
ATOM 779 C C . SER A 1 93 ? 22.709 -16.317 -39.523 1.00 85.44 93 SER A C 1
ATOM 781 O O . SER A 1 93 ? 22.413 -16.551 -40.698 1.00 85.44 93 SER A O 1
ATOM 783 N N . TYR A 1 94 ? 23.965 -16.423 -39.079 1.00 82.81 94 TYR A N 1
ATOM 784 C CA . TYR A 1 94 ? 25.081 -16.795 -39.946 1.00 82.81 94 TYR A CA 1
ATOM 785 C C . TYR A 1 94 ? 24.873 -18.177 -40.591 1.00 82.81 94 TYR A C 1
ATOM 787 O O . TYR A 1 94 ? 25.042 -18.334 -41.800 1.00 82.81 94 TYR A O 1
ATOM 795 N N . SER A 1 95 ? 24.421 -19.170 -39.817 1.00 82.50 95 SER A N 1
ATOM 796 C CA . SER A 1 95 ? 24.128 -20.518 -40.326 1.00 82.50 95 SER A CA 1
ATOM 797 C C . SER A 1 95 ? 22.956 -20.557 -41.317 1.00 82.50 95 SER A C 1
ATOM 799 O O . SER A 1 95 ? 22.939 -21.395 -42.222 1.00 82.50 95 SER A O 1
ATOM 801 N N . HIS A 1 96 ? 21.970 -19.668 -41.158 1.00 79.94 96 HIS A N 1
ATOM 802 C CA . HIS A 1 96 ? 20.832 -19.534 -42.068 1.00 79.94 96 HIS A CA 1
ATOM 803 C C . HIS A 1 96 ? 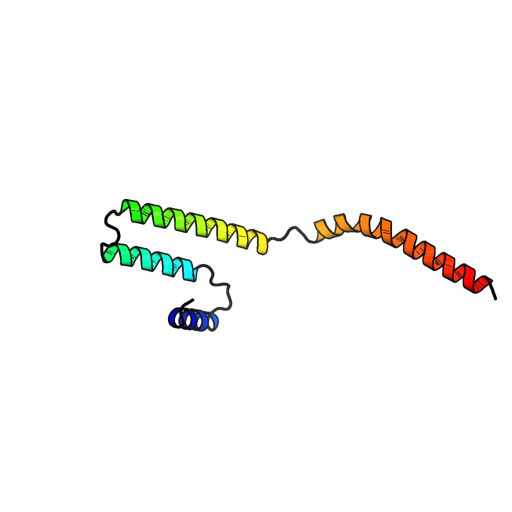21.256 -18.889 -43.392 1.00 79.94 96 HIS A C 1
ATOM 805 O O . HIS A 1 96 ? 20.921 -19.402 -44.458 1.00 79.94 96 HIS A O 1
ATOM 811 N N . SER A 1 97 ? 22.057 -17.820 -43.326 1.00 80.88 97 SER A N 1
ATOM 812 C CA . SER A 1 97 ? 22.614 -17.136 -44.500 1.00 80.88 97 SER A CA 1
ATOM 813 C C . SER A 1 97 ? 23.494 -18.066 -45.345 1.00 80.88 97 SER A C 1
ATOM 815 O O . SER A 1 97 ? 23.308 -18.176 -46.556 1.00 80.88 97 SER A O 1
ATOM 817 N N . GLN A 1 98 ? 24.371 -18.849 -44.707 1.00 76.25 98 GLN A N 1
ATOM 818 C CA . GLN A 1 98 ? 25.190 -19.849 -45.405 1.00 76.25 98 GLN A CA 1
ATOM 819 C C . GLN A 1 98 ? 24.341 -20.941 -46.082 1.00 76.25 98 GLN A C 1
ATOM 821 O O . GLN A 1 98 ? 24.641 -21.373 -47.198 1.00 76.25 98 GLN A O 1
ATOM 826 N N . ARG A 1 99 ? 23.236 -21.371 -45.456 1.00 73.62 99 ARG A N 1
ATOM 827 C CA . ARG A 1 99 ? 22.301 -22.328 -46.071 1.00 73.62 99 ARG A CA 1
ATOM 828 C C . ARG A 1 99 ? 21.606 -21.752 -47.304 1.00 73.62 99 ARG A C 1
ATOM 830 O O . ARG A 1 99 ? 21.556 -22.432 -48.320 1.00 73.62 99 ARG A O 1
ATOM 837 N N . ALA A 1 100 ? 21.145 -20.505 -47.245 1.00 72.88 100 ALA A N 1
ATOM 838 C CA . ALA A 1 100 ? 20.516 -19.841 -48.387 1.00 72.88 100 ALA A CA 1
ATOM 839 C C . ALA A 1 100 ? 21.474 -19.705 -49.589 1.00 72.88 100 ALA A C 1
ATOM 841 O O . ALA A 1 100 ? 21.096 -19.990 -50.723 1.00 72.88 100 ALA A O 1
ATOM 842 N N . ILE A 1 101 ? 22.741 -19.356 -49.340 1.00 70.94 101 ILE A N 1
ATOM 843 C CA . ILE A 1 101 ? 23.761 -19.214 -50.394 1.00 70.94 101 ILE A CA 1
ATOM 844 C C . ILE A 1 101 ? 24.129 -20.574 -51.011 1.00 70.94 101 ILE A C 1
ATOM 846 O O . ILE A 1 101 ? 24.399 -20.671 -52.207 1.00 70.94 101 ILE A O 1
ATOM 850 N N . THR A 1 102 ? 24.151 -21.646 -50.215 1.00 67.69 102 THR A N 1
ATOM 851 C CA . THR A 1 102 ? 24.462 -23.001 -50.711 1.00 67.69 102 THR A CA 1
ATOM 852 C C . THR A 1 102 ? 23.311 -23.653 -51.479 1.00 67.69 102 THR A C 1
ATOM 854 O O . THR A 1 102 ? 23.576 -24.480 -52.349 1.00 67.69 102 THR A O 1
ATOM 857 N N . THR A 1 103 ? 22.054 -23.283 -51.212 1.00 66.69 103 THR A N 1
ATOM 858 C CA . THR A 1 103 ? 20.894 -23.723 -52.009 1.00 66.69 103 THR A CA 1
ATOM 859 C C . THR A 1 103 ? 20.777 -23.001 -53.348 1.00 66.69 103 THR A C 1
ATOM 861 O O . THR A 1 103 ? 20.340 -23.617 -54.312 1.00 66.69 103 THR A O 1
ATOM 864 N N . ASP A 1 104 ? 21.196 -21.735 -53.418 1.00 59.41 104 ASP A N 1
ATOM 865 C CA . ASP A 1 104 ? 21.154 -20.923 -54.644 1.00 59.41 104 ASP A CA 1
ATOM 866 C C . ASP A 1 104 ? 22.235 -21.349 -55.655 1.00 59.41 104 ASP A C 1
ATOM 868 O O . ASP A 1 104 ? 22.011 -21.373 -56.854 1.00 59.41 104 ASP A O 1
ATOM 872 N N . LYS A 1 105 ? 23.396 -21.815 -55.171 1.00 57.31 105 LYS A N 1
ATOM 873 C CA . LYS A 1 105 ? 24.484 -22.356 -56.014 1.00 57.31 105 LYS A CA 1
ATOM 874 C C . LYS A 1 105 ? 24.303 -23.822 -56.437 1.00 57.31 105 LYS A C 1
ATOM 876 O O . LYS A 1 105 ? 25.229 -24.410 -56.996 1.00 57.31 105 LYS A O 1
ATOM 881 N N . ARG A 1 106 ? 23.183 -24.454 -56.075 1.00 55.00 106 ARG A N 1
ATOM 882 C CA . ARG A 1 106 ? 22.898 -25.879 -56.336 1.00 55.00 106 ARG A CA 1
ATOM 883 C C . ARG A 1 106 ? 21.979 -26.089 -57.556 1.00 55.00 106 ARG A C 1
ATOM 885 O O . ARG A 1 106 ? 21.746 -27.240 -57.921 1.00 55.00 106 ARG A O 1
ATOM 892 N N . TRP A 1 107 ? 21.528 -25.012 -58.194 1.00 51.38 107 TRP A N 1
ATOM 893 C CA . TRP A 1 107 ? 20.832 -24.992 -59.485 1.00 51.38 107 TRP A CA 1
ATOM 894 C C . TRP A 1 107 ? 21.576 -24.081 -60.464 1.00 51.38 107 TRP A C 1
ATOM 896 O O . TRP A 1 107 ? 21.318 -24.218 -61.679 1.00 51.38 107 TRP A O 1
#